Protein AF-0000000072526506 (afdb_homodimer)

Solvent-accessible surface area (backbone atoms only — not comparable to full-atom values): 9834 Å² total; per-residue (Å²): 126,82,71,43,24,66,45,57,99,43,77,48,48,70,27,79,91,74,70,31,46,68,39,69,70,57,82,52,65,72,61,28,51,53,48,35,56,53,39,30,75,57,32,77,94,53,76,78,58,96,80,36,26,40,41,47,82,22,38,57,78,84,34,46,42,71,40,75,53,52,78,39,76,42,92,80,52,64,64,76,52,129,128,82,68,44,22,65,44,57,97,44,75,48,47,67,27,80,92,73,70,33,47,68,38,70,68,58,82,52,65,70,62,27,50,53,48,33,56,52,40,29,76,57,31,77,95,52,76,79,58,97,81,37,26,41,39,47,82,21,38,58,77,85,33,45,43,71,40,75,55,47,76,40,77,42,93,81,52,65,63,75,52,128

InterPro domains:
  IPR006612 THAP-type zinc finger [PF05485] (5-82)
  IPR006612 THAP-type zinc finger [PS50950] (1-82)
  IPR006612 THAP-type zinc finger [SM00692] (22-82)
  IPR006612 THAP-type zinc finger [SM00980] (3-82)
  IPR026516 THAP domain-containing protein 1/10 [PTHR46600] (1-82)
  IPR038441 THAP-type zinc finger superfamily [G3DSA:6.20.210.20] (5-74)

pLDDT: mean 93.31, std 7.89, range [59.66, 98.38]

Structure (mmCIF, N/CA/C/O backbone):
data_AF-0000000072526506-model_v1
#
loop_
_entity.id
_entity.type
_entity.pdbx_description
1 polymer 'THAP-type domain-containing protein'
#
loop_
_atom_site.group_PDB
_atom_site.id
_atom_site.type_symbol
_atom_site.label_atom_id
_atom_site.label_alt_id
_atom_site.label_comp_id
_atom_site.label_asym_id
_atom_site.label_entity_id
_atom_site.label_seq_id
_atom_site.pdbx_PDB_ins_code
_atom_site.Cartn_x
_atom_site.Cartn_y
_atom_site.Cartn_z
_atom_site.occupancy
_atom_site.B_iso_or_equiv
_atom_site.auth_seq_id
_atom_site.auth_comp_id
_atom_site.auth_asym_id
_atom_site.auth_atom_id
_atom_site.pdbx_PDB_model_num
ATOM 1 N N . MET A 1 1 ? -2.121 11.539 24.188 1 59.97 1 MET A N 1
ATOM 2 C CA . MET A 1 1 ? -3.207 12.398 23.719 1 59.97 1 MET A CA 1
ATOM 3 C C . MET A 1 1 ? -3.447 12.203 22.219 1 59.97 1 MET A C 1
ATOM 5 O O . MET A 1 1 ? -2.498 12.047 21.453 1 59.97 1 MET A O 1
ATOM 9 N N . PRO A 1 2 ? -4.688 11.969 21.828 1 75.25 2 PRO A N 1
ATOM 10 C CA . PRO A 1 2 ? -4.871 11.75 20.391 1 75.25 2 PRO A CA 1
ATOM 11 C C . PRO A 1 2 ? -4.418 12.945 19.547 1 75.25 2 PRO A C 1
ATOM 13 O O . PRO A 1 2 ? -4.465 14.086 20.016 1 75.25 2 PRO A O 1
ATOM 16 N N . LYS A 1 3 ? -3.764 12.68 18.531 1 89.75 3 LYS A N 1
ATOM 17 C CA . LYS A 1 3 ? -3.379 13.727 17.578 1 89.75 3 LYS A CA 1
ATOM 18 C C . LYS A 1 3 ? -4.605 14.43 17.016 1 89.75 3 LYS A C 1
ATOM 20 O O . LYS A 1 3 ? -5.473 13.797 16.406 1 89.75 3 LYS A O 1
ATOM 25 N N . ARG A 1 4 ? -4.805 15.758 17.484 1 95.94 4 ARG A N 1
ATOM 26 C CA . ARG A 1 4 ? -5.953 16.547 17.031 1 95.94 4 ARG A CA 1
ATOM 27 C C . ARG A 1 4 ? -5.516 17.688 16.125 1 95.94 4 ARG A C 1
ATOM 29 O O . ARG A 1 4 ? -4.391 18.188 16.25 1 95.94 4 ARG A O 1
ATOM 36 N N . CYS A 1 5 ? -6.34 18.047 15.281 1 97.62 5 CYS A N 1
ATOM 37 C CA . CYS A 1 5 ? -6.098 19.156 14.359 1 97.62 5 CYS A CA 1
ATOM 38 C C . CYS A 1 5 ? -5.992 20.469 15.109 1 97.62 5 CYS A C 1
ATOM 40 O O . CYS A 1 5 ? -6.789 20.75 16.016 1 97.62 5 CYS A O 1
ATOM 42 N N . VAL A 1 6 ? -5.16 21.375 14.68 1 97.25 6 VAL A N 1
ATOM 43 C CA . VAL A 1 6 ? -4.895 22.625 15.398 1 97.25 6 VAL A CA 1
ATOM 44 C C . VAL A 1 6 ? -5.664 23.766 14.75 1 97.25 6 VAL A C 1
ATOM 46 O O . VAL A 1 6 ? -5.723 24.875 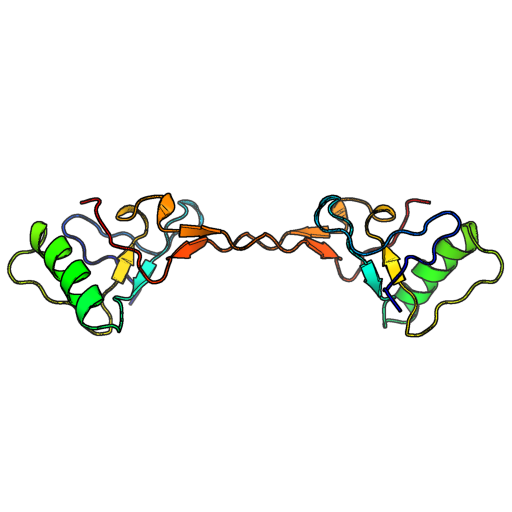15.305 1 97.25 6 VAL A O 1
ATOM 49 N N . VAL A 1 7 ? -6.223 23.562 13.664 1 97.5 7 VAL A N 1
ATOM 50 C CA . VAL A 1 7 ? -6.91 24.641 12.969 1 97.5 7 VAL A CA 1
ATOM 51 C C . VAL A 1 7 ? -8.086 25.125 13.812 1 97.5 7 VAL A C 1
ATOM 53 O O . VAL A 1 7 ? -8.805 24.328 14.406 1 97.5 7 VAL A O 1
ATOM 56 N N . GLY A 1 8 ? -8.227 26.438 13.836 1 96.06 8 GLY A N 1
ATOM 57 C CA . GLY A 1 8 ? -9.336 27 14.602 1 96.06 8 GLY A CA 1
ATOM 58 C C . GLY A 1 8 ? -10.68 26.438 14.188 1 96.06 8 GLY A C 1
ATOM 59 O O . GLY A 1 8 ? -10.992 26.391 12.992 1 96.06 8 GLY A O 1
ATOM 60 N N . GLY A 1 9 ? -11.516 26 15.172 1 95.25 9 GLY A N 1
ATOM 61 C CA . GLY A 1 9 ? -12.852 25.516 14.875 1 95.25 9 GLY A CA 1
ATOM 62 C C . GLY A 1 9 ? -12.875 24.062 14.43 1 95.25 9 GLY A C 1
ATOM 63 O O . GLY A 1 9 ? -13.945 23.516 14.133 1 95.25 9 GLY A O 1
ATOM 64 N N . CYS A 1 10 ? -11.648 23.516 14.25 1 96.44 10 CYS A N 1
ATOM 65 C CA . CYS A 1 10 ? -11.539 22.109 13.844 1 96.44 10 CYS A CA 1
ATOM 66 C C . CYS A 1 10 ? -11 21.25 14.977 1 96.44 10 CYS A C 1
ATOM 68 O O . CYS A 1 10 ? -10.094 21.672 15.703 1 96.44 10 CYS A O 1
ATOM 70 N N . SER A 1 11 ? -11.664 20.109 15.273 1 94.94 11 SER A N 1
ATOM 71 C CA . SER A 1 11 ? -11.203 19.203 16.328 1 94.94 11 SER A CA 1
ATOM 72 C C . SER A 1 11 ? -11.102 17.766 15.812 1 94.94 11 SER A C 1
ATOM 74 O O . SER A 1 11 ? -11.242 16.812 16.594 1 94.94 11 SER A O 1
ATOM 76 N N . ASN A 1 12 ? -10.789 17.719 14.547 1 95.94 12 ASN A N 1
ATOM 77 C CA . ASN A 1 12 ? -10.734 16.391 13.953 1 95.94 12 ASN A CA 1
ATOM 78 C C . AS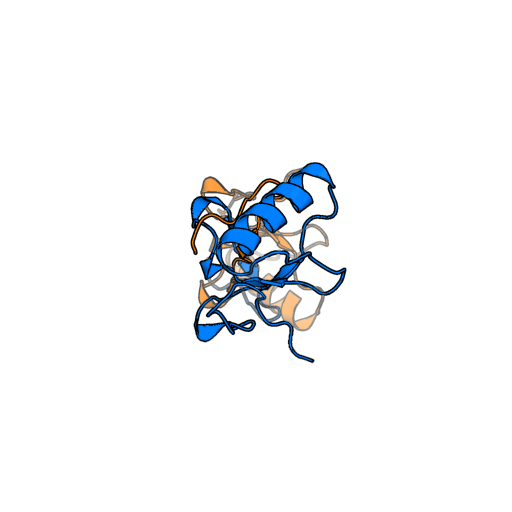N A 1 12 ? -9.57 15.578 14.508 1 95.94 12 ASN A C 1
ATOM 80 O O . ASN A 1 12 ? -8.508 16.141 14.812 1 95.94 12 ASN A O 1
ATOM 84 N N . GLU A 1 13 ? -9.852 14.344 14.672 1 96.12 13 GLU A N 1
ATOM 85 C CA . GLU A 1 13 ? -8.844 13.305 14.867 1 96.12 13 GLU A CA 1
ATOM 86 C C . GLU A 1 13 ? -8.852 12.297 13.727 1 96.12 13 GLU A C 1
ATOM 88 O O . GLU A 1 13 ? -9.75 12.328 12.875 1 96.12 13 GLU A O 1
ATOM 93 N N . LYS A 1 14 ? -7.773 11.453 13.734 1 93.56 14 LYS A N 1
ATOM 94 C CA . LYS A 1 14 ? -7.789 10.406 12.719 1 93.56 14 LYS A CA 1
ATOM 95 C C . LYS A 1 14 ? -9.086 9.609 12.781 1 93.56 14 LYS A C 1
ATOM 97 O O . LYS A 1 14 ? -9.547 9.234 13.859 1 93.56 14 LYS A O 1
ATOM 102 N N . ASP A 1 15 ? -9.633 9.602 11.633 1 93 15 ASP A N 1
ATOM 103 C CA . ASP A 1 15 ? -10.898 8.867 11.531 1 93 15 ASP A CA 1
ATOM 104 C C . ASP A 1 15 ? -10.961 8.062 10.234 1 93 15 ASP A C 1
ATOM 106 O O . ASP A 1 15 ? -11.133 8.641 9.156 1 93 15 ASP A O 1
ATOM 110 N N . GLU A 1 16 ? -10.891 6.77 10.312 1 87.5 16 GLU A N 1
ATOM 111 C CA . GLU A 1 16 ? -10.875 5.926 9.117 1 87.5 16 GLU A CA 1
ATOM 112 C C . GLU A 1 16 ? -12.25 5.887 8.453 1 87.5 16 GLU A C 1
ATOM 114 O O . GLU A 1 16 ? -12.352 5.836 7.227 1 87.5 16 GLU A O 1
ATOM 119 N N . ASP A 1 17 ? -13.242 5.918 9.219 1 89.31 17 ASP A N 1
ATOM 120 C CA . ASP A 1 17 ? -14.602 5.883 8.68 1 89.31 17 ASP A CA 1
ATOM 121 C C . ASP A 1 17 ? -14.906 7.148 7.883 1 89.31 17 ASP A C 1
ATOM 123 O O . ASP A 1 17 ? -15.586 7.09 6.859 1 89.31 17 ASP A O 1
ATOM 127 N N . LEU A 1 18 ? -14.367 8.219 8.32 1 90.12 18 LEU A N 1
ATOM 128 C CA . LEU A 1 18 ? -14.594 9.5 7.66 1 90.12 18 LEU A CA 1
ATOM 129 C C . LEU A 1 18 ? -13.445 9.828 6.715 1 90.12 18 LEU A C 1
ATOM 131 O O . LEU A 1 18 ? -13.422 10.914 6.121 1 90.12 18 LEU A O 1
ATOM 135 N N . ASN A 1 19 ? -12.562 8.984 6.574 1 89.38 19 ASN A N 1
ATOM 136 C CA . ASN A 1 19 ? -11.391 9.195 5.723 1 89.38 19 ASN A CA 1
ATOM 137 C C . ASN A 1 19 ? -10.648 10.469 6.094 1 89.38 19 ASN A C 1
ATOM 139 O O . ASN A 1 19 ? -10.281 11.258 5.219 1 89.38 19 ASN A O 1
ATOM 143 N N . ILE A 1 20 ? -10.531 10.633 7.469 1 94.62 20 ILE A N 1
ATOM 144 C CA . ILE A 1 20 ? -9.773 11.781 7.961 1 94.62 20 ILE A CA 1
ATOM 145 C C . ILE A 1 20 ? -8.406 11.32 8.461 1 94.62 20 ILE A C 1
ATOM 147 O O . ILE A 1 20 ? -8.312 10.469 9.344 1 94.62 20 ILE A O 1
ATOM 151 N N . SER A 1 21 ? -7.367 11.891 7.797 1 95 21 SER A N 1
ATOM 152 C CA . SER A 1 21 ? -6 11.656 8.25 1 95 21 SER A CA 1
ATOM 153 C C . SER A 1 21 ? -5.418 12.891 8.93 1 95 21 SER A C 1
ATOM 155 O O . SER A 1 21 ? -5.914 14 8.727 1 95 21 SER A O 1
ATOM 157 N N . ILE A 1 22 ? -4.477 12.68 9.797 1 96.81 22 ILE A N 1
ATOM 158 C CA . ILE A 1 22 ? -3.807 13.727 10.555 1 96.81 22 ILE A CA 1
ATOM 159 C C . ILE A 1 22 ? -2.344 13.82 10.125 1 96.81 22 ILE A C 1
ATOM 161 O O . ILE A 1 22 ? -1.662 12.805 9.992 1 96.81 22 I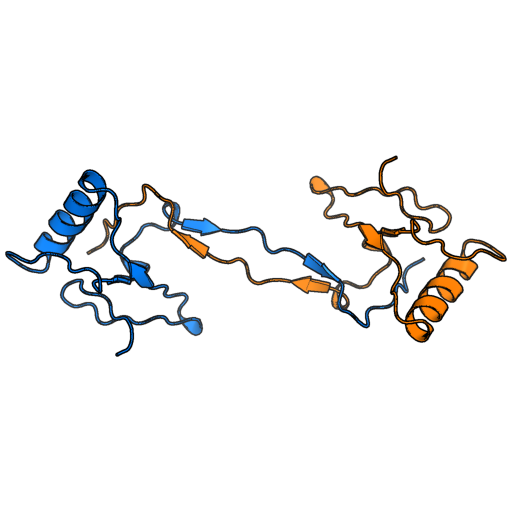LE A O 1
ATOM 165 N N . HIS A 1 23 ? -1.851 15.094 9.914 1 97 23 HIS A N 1
ATOM 166 C CA . HIS A 1 23 ? -0.529 15.297 9.328 1 97 23 HIS A CA 1
ATOM 167 C C . HIS A 1 23 ? 0.302 16.266 10.172 1 97 23 HIS A C 1
ATOM 169 O O . HIS A 1 23 ? -0.157 17.359 10.5 1 97 23 HIS A O 1
ATOM 175 N N . LEU A 1 24 ? 1.494 15.852 10.406 1 97.12 24 LEU A N 1
ATOM 176 C CA . LEU A 1 24 ? 2.451 16.719 11.086 1 97.12 24 LEU A CA 1
ATOM 177 C C . LEU A 1 24 ? 2.875 17.875 10.18 1 97.12 24 LEU A C 1
ATOM 179 O O . LEU A 1 24 ? 2.828 17.75 8.953 1 97.12 24 LEU A O 1
ATOM 183 N N . PHE A 1 25 ? 3.352 18.938 10.867 1 97.62 25 PHE A N 1
ATOM 184 C CA . PHE A 1 25 ? 3.898 20.062 10.109 1 97.62 25 PHE A CA 1
ATOM 185 C C . PHE A 1 25 ? 5.223 19.672 9.461 1 97.62 25 PHE A C 1
ATOM 187 O O . PHE A 1 25 ? 5.977 18.859 10 1 97.62 25 PHE A O 1
ATOM 194 N N . PRO A 1 26 ? 5.469 20.312 8.289 1 96.5 26 PRO A N 1
ATOM 195 C CA . PRO A 1 26 ? 6.711 20.031 7.574 1 96.5 26 PRO A CA 1
ATOM 196 C C . PRO A 1 26 ? 7.957 20.375 8.383 1 96.5 26 PRO A C 1
ATOM 198 O O . PRO A 1 26 ? 7.953 21.359 9.133 1 96.5 26 PRO A O 1
ATOM 201 N N . THR A 1 27 ? 8.945 19.656 8.109 1 95.56 27 THR A N 1
ATOM 202 C CA . THR A 1 27 ? 10.234 19.938 8.727 1 95.5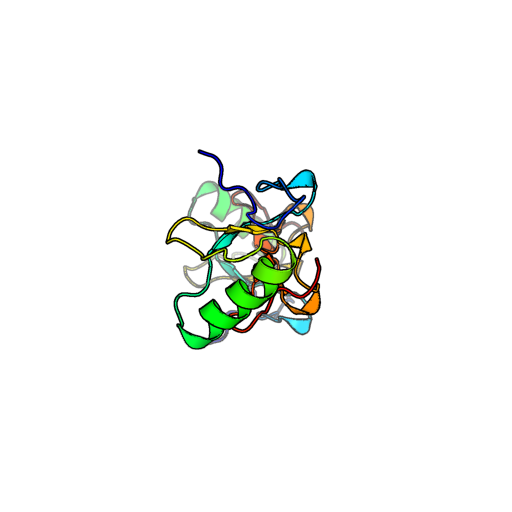6 27 THR A CA 1
ATOM 203 C C . THR A 1 27 ? 10.992 21.016 7.945 1 95.56 27 THR A C 1
ATOM 205 O O . THR A 1 27 ? 11.805 21.734 8.508 1 95.56 27 THR A O 1
ATOM 208 N N . GLU A 1 28 ? 10.695 21.062 6.715 1 96.38 28 GLU A N 1
ATOM 209 C CA . GLU A 1 28 ? 11.281 22.109 5.895 1 96.38 28 GLU A CA 1
ATOM 210 C C . GLU A 1 28 ? 10.789 23.5 6.324 1 96.38 28 GLU A C 1
ATOM 212 O O . GLU A 1 28 ? 9.586 23.781 6.254 1 96.38 28 GLU A O 1
ATOM 217 N N . PRO A 1 29 ? 11.742 24.375 6.66 1 96.5 29 PRO A N 1
ATOM 218 C CA . PRO A 1 29 ? 11.359 25.625 7.324 1 96.5 29 PRO A CA 1
ATOM 219 C C . PRO A 1 29 ? 10.469 26.5 6.461 1 96.5 29 PRO A C 1
ATOM 221 O O . PRO A 1 29 ? 9.516 27.109 6.965 1 96.5 29 PRO A O 1
ATOM 224 N N . LYS A 1 30 ? 10.812 26.578 5.234 1 97.44 30 LYS A N 1
ATOM 225 C CA . LYS A 1 30 ? 10.023 27.469 4.383 1 97.44 30 LYS A CA 1
ATOM 226 C C . LYS A 1 30 ? 8.586 26.969 4.27 1 97.44 30 LYS A C 1
ATOM 228 O O . LYS A 1 30 ? 7.637 27.75 4.387 1 97.44 30 LYS A O 1
ATOM 233 N N . LEU A 1 31 ? 8.43 25.703 4.047 1 98 31 LEU A N 1
ATOM 234 C CA . LEU A 1 31 ? 7.105 25.109 3.91 1 98 31 LEU A CA 1
ATOM 235 C C . LEU A 1 31 ? 6.34 25.172 5.227 1 98 31 LEU A C 1
ATOM 237 O O . LEU A 1 31 ? 5.141 25.453 5.242 1 98 31 LEU A O 1
ATOM 241 N N . ARG A 1 32 ? 7.051 24.938 6.273 1 97.81 32 ARG A N 1
ATOM 242 C CA . ARG A 1 32 ? 6.449 25.031 7.602 1 97.81 32 ARG A CA 1
ATOM 243 C C . ARG A 1 32 ? 5.867 26.406 7.848 1 97.81 32 ARG A C 1
ATOM 245 O O . ARG A 1 32 ? 4.754 26.547 8.367 1 97.81 32 ARG A O 1
ATOM 252 N N . ARG A 1 33 ? 6.566 27.391 7.496 1 97.69 33 ARG A N 1
ATOM 253 C CA . ARG A 1 33 ? 6.121 28.766 7.703 1 97.69 33 ARG A CA 1
ATOM 254 C C . ARG A 1 33 ? 4.859 29.062 6.898 1 97.69 33 ARG A C 1
ATOM 256 O O . ARG A 1 33 ? 3.957 29.75 7.375 1 97.69 33 ARG A O 1
ATOM 263 N N . ILE A 1 34 ? 4.797 28.469 5.746 1 98 34 ILE A N 1
ATOM 264 C CA . ILE A 1 34 ? 3.611 28.656 4.922 1 98 34 ILE A CA 1
ATOM 265 C C . ILE A 1 34 ? 2.398 28.031 5.609 1 98 34 ILE A C 1
ATOM 267 O O . ILE A 1 34 ? 1.334 28.656 5.688 1 98 34 ILE A O 1
ATOM 271 N N . TRP A 1 35 ? 2.547 26.812 6.094 1 98.38 35 TRP A N 1
ATOM 272 C CA . TRP A 1 35 ? 1.481 26.156 6.844 1 98.38 35 TRP A CA 1
ATOM 273 C C . TRP A 1 35 ? 1.032 27.016 8.016 1 98.38 35 TRP A C 1
ATOM 275 O O . TRP A 1 35 ? -0.167 27.219 8.227 1 98.38 35 TRP A O 1
ATOM 285 N N . GLU A 1 36 ? 1.958 27.547 8.773 1 97.81 36 GLU A N 1
ATOM 286 C CA . GLU A 1 36 ? 1.677 28.328 9.969 1 97.81 36 GLU A CA 1
ATOM 287 C C . GLU A 1 36 ? 0.916 29.609 9.625 1 97.81 36 GLU A C 1
ATOM 289 O O . GLU A 1 36 ? -0.046 29.969 10.305 1 97.81 36 GLU A O 1
ATOM 294 N N . LYS A 1 37 ? 1.401 30.219 8.641 1 97.5 37 LYS A N 1
ATOM 295 C CA . LYS A 1 37 ? 0.739 31.453 8.227 1 97.5 37 LYS A CA 1
ATOM 296 C C . LYS A 1 37 ? -0.727 31.203 7.883 1 97.5 37 LYS A C 1
ATOM 298 O O . LYS A 1 37 ? -1.597 32 8.227 1 97.5 37 LYS A O 1
ATOM 303 N N . ASN A 1 38 ? -0.999 30.125 7.285 1 97.69 38 ASN A N 1
ATOM 304 C CA . ASN A 1 38 ? -2.375 29.797 6.918 1 97.69 38 ASN A CA 1
ATOM 305 C C . ASN A 1 38 ? -3.221 29.484 8.148 1 97.69 38 ASN A C 1
ATOM 307 O O . ASN A 1 38 ? -4.391 29.859 8.227 1 97.69 38 ASN A O 1
ATOM 311 N N . VAL A 1 39 ? -2.658 28.781 9.07 1 97.44 39 VAL A N 1
ATOM 312 C CA . VAL A 1 39 ? -3.359 28.484 10.312 1 97.44 39 VAL A CA 1
ATOM 313 C C . VAL A 1 39 ? -3.629 29.781 11.078 1 97.44 39 VAL A C 1
ATOM 315 O O . VAL A 1 39 ? -4.672 29.922 11.719 1 97.44 39 VAL A O 1
ATOM 318 N N . GLN A 1 40 ? -2.732 30.734 10.953 1 97.31 40 GLN A N 1
ATOM 319 C CA . GLN A 1 40 ? -2.857 32 11.664 1 97.31 40 GLN A CA 1
ATOM 320 C C . GLN A 1 40 ? -4.086 32.781 11.195 1 97.31 40 GLN A C 1
ATOM 322 O O . GLN A 1 40 ? -4.613 33.625 11.93 1 97.31 40 GLN A O 1
ATOM 327 N N . ASN A 1 41 ? -4.531 32.375 10.039 1 95.94 41 ASN A N 1
ATOM 328 C CA . ASN A 1 41 ? -5.781 32.969 9.57 1 95.94 41 ASN A CA 1
ATOM 329 C C . ASN A 1 41 ? -6.957 32.562 10.453 1 95.94 41 ASN A C 1
ATOM 331 O O . ASN A 1 41 ? -8.008 33.219 10.438 1 95.94 41 ASN A O 1
ATOM 335 N N . THR A 1 42 ? -6.801 31.516 11.234 1 96.19 42 THR A N 1
ATOM 336 C CA . THR A 1 42 ? -7.859 31.016 12.109 1 96.19 42 THR A CA 1
ATOM 337 C C . THR A 1 42 ? -7.477 31.188 13.57 1 96.19 42 THR A C 1
ATOM 339 O O . THR A 1 42 ? -8.336 31.125 14.461 1 96.19 42 THR A O 1
ATOM 342 N N . ARG A 1 43 ? -6.246 31.281 13.82 1 94 43 ARG A N 1
ATOM 343 C CA . ARG A 1 43 ? -5.688 31.438 15.164 1 94 43 ARG A CA 1
ATOM 344 C C . ARG A 1 43 ? -4.633 32.531 15.188 1 94 43 ARG A C 1
ATOM 346 O O . ARG A 1 43 ? -3.471 32.281 14.844 1 94 43 ARG A O 1
ATOM 353 N N . VAL A 1 44 ? -5.008 33.594 15.727 1 92.69 44 VAL A N 1
ATOM 354 C CA . VAL A 1 44 ? -4.121 34.75 15.719 1 92.69 44 VAL A CA 1
ATOM 355 C C . VAL A 1 44 ? -2.855 34.438 16.516 1 92.69 44 VAL A C 1
ATOM 357 O O . VAL A 1 44 ? -2.924 33.844 17.594 1 92.69 44 VAL A O 1
ATOM 360 N N . ASP A 1 45 ? -1.618 34.875 15.992 1 93.56 45 ASP A N 1
ATOM 361 C CA . ASP A 1 45 ? -0.304 34.781 16.625 1 93.56 45 ASP A CA 1
ATOM 362 C C . ASP A 1 45 ? 0.008 33.375 17.062 1 93.56 45 ASP A C 1
ATOM 364 O O . ASP A 1 45 ? 0.627 33.156 18.094 1 93.56 45 ASP A O 1
ATOM 368 N N . TRP A 1 46 ? -0.455 32.406 16.359 1 96.56 46 TRP A N 1
ATOM 369 C CA . TRP A 1 46 ? -0.235 30.984 16.656 1 96.56 46 TRP A CA 1
ATOM 370 C C . TRP A 1 46 ? 1.014 30.469 15.961 1 96.56 46 TRP A C 1
ATOM 372 O O . TRP A 1 46 ? 1.344 30.906 14.859 1 96.56 46 TRP A O 1
ATOM 382 N N . SER A 1 47 ? 1.722 29.547 16.547 1 96.75 47 SER A N 1
ATOM 383 C CA . SER A 1 47 ? 2.857 28.875 15.938 1 96.75 47 SER A CA 1
ATOM 384 C C . SER A 1 47 ? 2.836 27.375 16.234 1 96.75 47 SER A C 1
ATOM 386 O O . SER A 1 47 ? 2.445 26.969 17.328 1 96.75 47 SER A O 1
ATOM 388 N N . ALA A 1 48 ? 3.412 26.641 15.25 1 96.56 48 ALA A N 1
ATOM 389 C CA . ALA A 1 48 ? 3.395 25.188 15.375 1 96.56 48 ALA A CA 1
ATOM 390 C C . ALA A 1 48 ? 4.504 24.703 16.297 1 96.56 48 ALA A C 1
ATOM 392 O O . ALA A 1 48 ? 5.566 25.312 16.391 1 96.56 48 ALA A O 1
ATOM 393 N N . THR A 1 49 ? 4.195 23.641 17.062 1 95.25 49 THR A N 1
ATOM 394 C CA . THR A 1 49 ? 5.207 22.875 17.797 1 95.25 49 THR A CA 1
ATOM 395 C C . THR A 1 49 ? 5.547 21.594 17.062 1 95.25 49 THR A C 1
ATOM 397 O O . THR A 1 49 ? 5.043 21.344 15.969 1 95.25 49 THR A O 1
ATOM 400 N N . LYS A 1 50 ? 6.375 20.797 17.688 1 93.5 50 LYS A N 1
ATOM 401 C CA . LYS A 1 50 ? 6.758 19.516 17.094 1 93.5 50 LYS A CA 1
ATOM 402 C C . LYS A 1 50 ? 5.586 18.547 17.094 1 93.5 50 LYS A C 1
ATOM 404 O O . LYS A 1 50 ? 5.582 17.562 16.328 1 93.5 50 LYS A O 1
ATOM 409 N N . TRP A 1 51 ? 4.574 18.875 17.875 1 94.75 51 TRP A N 1
ATOM 410 C CA . TRP A 1 51 ? 3.475 17.938 18.062 1 94.75 51 TRP A CA 1
ATOM 411 C C . TRP A 1 51 ? 2.213 18.438 17.359 1 94.75 51 TRP A C 1
ATOM 413 O O . TRP A 1 51 ? 1.151 17.812 17.469 1 94.75 51 TRP A O 1
ATOM 423 N N . SER A 1 52 ? 2.311 19.562 16.688 1 96.56 52 SER A N 1
ATOM 424 C CA . SER A 1 52 ? 1.143 20.156 16.031 1 96.56 52 SER A CA 1
ATOM 425 C C . SER A 1 52 ? 0.755 19.375 14.781 1 96.56 52 SER A C 1
ATOM 427 O O . SER A 1 52 ? 1.623 18.953 14.016 1 96.56 52 SER A O 1
ATOM 429 N N . ASN A 1 53 ? -0.635 19.172 14.602 1 97.38 53 ASN A N 1
ATOM 430 C CA . ASN A 1 53 ? -1.154 18.438 13.453 1 97.38 53 ASN A CA 1
ATOM 431 C C . ASN A 1 53 ? -2.273 19.203 12.758 1 97.38 53 ASN A C 1
ATOM 433 O O . ASN A 1 53 ? -2.945 20.031 13.375 1 97.38 53 ASN A O 1
ATOM 437 N N . ILE A 1 54 ? -2.385 18.859 11.43 1 97.88 54 ILE A N 1
ATOM 438 C CA . ILE A 1 54 ? -3.502 19.344 10.625 1 97.88 54 ILE A CA 1
ATOM 439 C C . ILE A 1 54 ? -4.211 18.156 9.969 1 97.88 54 ILE A C 1
ATOM 441 O O . ILE A 1 54 ? -3.564 17.219 9.516 1 97.88 54 ILE A O 1
ATOM 445 N N . CYS A 1 55 ? -5.496 18.25 10.023 1 97.81 55 CYS A N 1
ATOM 446 C CA . CYS A 1 55 ? -6.219 17.125 9.445 1 97.81 55 CYS A CA 1
ATOM 447 C C . CYS A 1 55 ? -6.391 17.297 7.938 1 97.81 55 CYS A C 1
ATOM 449 O O . CYS A 1 55 ? -6.172 18.391 7.406 1 97.81 55 CYS A O 1
ATOM 451 N N . SER A 1 56 ? -6.812 16.281 7.254 1 97.5 56 SER A N 1
ATOM 452 C CA . SER A 1 56 ? -6.844 16.188 5.797 1 97.5 56 SER A CA 1
ATOM 453 C C . SER A 1 56 ? -7.93 17.078 5.211 1 97.5 56 SER A C 1
ATOM 455 O O . SER A 1 56 ? -7.848 17.484 4.047 1 97.5 56 SER A O 1
ATOM 457 N N . VAL A 1 57 ? -8.891 17.469 5.992 1 97.44 57 VAL A N 1
ATOM 458 C CA . VAL A 1 57 ? -10.008 18.234 5.449 1 97.44 57 VAL A CA 1
ATOM 459 C C . VAL A 1 57 ? -9.531 19.609 5.027 1 97.44 57 VAL A C 1
ATOM 461 O O . VAL A 1 57 ? -10.219 20.312 4.27 1 97.44 57 VAL A O 1
ATOM 464 N N . HIS A 1 58 ? -8.391 20.031 5.398 1 98.25 58 HIS A N 1
ATOM 465 C CA . HIS A 1 58 ? -7.883 21.359 5.129 1 98.25 58 HIS A CA 1
ATOM 466 C C . HIS A 1 58 ? -7 21.391 3.887 1 98.25 58 HIS A C 1
ATOM 468 O O . HIS A 1 58 ? -6.402 22.406 3.561 1 98.25 58 HIS A O 1
ATOM 474 N N . PHE A 1 59 ? -6.918 20.219 3.252 1 98.19 59 PHE A N 1
ATOM 475 C CA . PHE A 1 59 ? -6.184 20.094 2 1 98.19 59 PHE A CA 1
ATOM 476 C C . PHE A 1 59 ? -7.129 19.781 0.847 1 98.19 59 PHE A C 1
ATOM 478 O O . PHE A 1 59 ? -8.156 19.125 1.037 1 98.19 59 PHE A O 1
ATOM 485 N N . ASN A 1 60 ? -6.719 20.25 -0.344 1 97.25 60 ASN A N 1
ATOM 486 C CA . ASN A 1 60 ? -7.391 19.781 -1.553 1 97.25 60 ASN A CA 1
ATOM 487 C C . ASN A 1 60 ? -7.066 18.312 -1.845 1 97.25 60 ASN A C 1
ATOM 489 O O . ASN A 1 60 ? -5.996 17.828 -1.477 1 97.25 60 ASN A O 1
ATOM 493 N N . GLU A 1 61 ? -8.031 17.734 -2.568 1 94.19 61 GLU A N 1
ATOM 494 C CA . GLU A 1 61 ? -7.852 16.312 -2.873 1 94.19 61 GLU A CA 1
ATOM 495 C C . GLU A 1 61 ? -6.582 16.078 -3.688 1 94.19 61 GLU A C 1
ATOM 497 O O . GLU A 1 61 ? -5.941 15.031 -3.562 1 94.19 61 GLU A O 1
ATOM 502 N N . ASP A 1 62 ? -6.117 17.141 -4.434 1 95 62 ASP A N 1
ATOM 503 C CA . ASP A 1 62 ? -4.953 16.984 -5.297 1 95 62 ASP A CA 1
ATOM 504 C C . ASP A 1 62 ? -3.658 17.031 -4.492 1 95 62 ASP A C 1
ATOM 506 O O . ASP A 1 62 ? -2.576 16.781 -5.027 1 95 62 ASP A O 1
ATOM 510 N N . CYS A 1 63 ? -3.812 17.266 -3.262 1 96.94 63 CYS A N 1
ATOM 511 C CA . CYS A 1 63 ? -2.637 17.297 -2.396 1 96.94 63 CYS A CA 1
ATOM 512 C C . CYS A 1 63 ? -2.262 15.891 -1.947 1 96.94 63 CYS A C 1
ATOM 514 O O . CYS A 1 63 ? -1.202 15.688 -1.353 1 96.94 63 CYS A O 1
ATOM 516 N N . PHE A 1 64 ? -3.105 14.969 -2.211 1 94.56 64 PHE A N 1
ATOM 517 C CA . PHE A 1 64 ? -2.873 13.609 -1.727 1 94.56 64 PHE A CA 1
ATOM 518 C C . PHE A 1 64 ? -2.492 12.688 -2.875 1 94.56 64 PHE A C 1
ATOM 520 O O . PHE A 1 64 ? -2.975 12.844 -3.996 1 94.56 64 PHE A O 1
ATOM 527 N N . ASP A 1 65 ? -1.539 11.797 -2.562 1 87.75 65 ASP A N 1
ATOM 528 C CA . ASP A 1 65 ? -1.202 10.688 -3.451 1 87.75 65 ASP A CA 1
ATOM 529 C C . ASP A 1 65 ? -1.813 9.383 -2.955 1 87.75 65 ASP A C 1
ATOM 531 O O . ASP A 1 65 ? -1.909 9.156 -1.747 1 87.75 65 ASP A O 1
ATOM 535 N N . SER A 1 66 ? -2.434 8.805 -3.863 1 79.38 66 SER A N 1
ATOM 536 C CA . SER A 1 66 ? -2.939 7.477 -3.52 1 79.38 66 SER A CA 1
ATOM 537 C C . SER A 1 66 ? -1.924 6.395 -3.859 1 79.38 66 SER A C 1
ATOM 539 O O . SER A 1 66 ? -1.303 6.43 -4.926 1 79.38 66 SER A O 1
ATOM 541 N N . ARG A 1 67 ? -1.479 5.727 -2.809 1 70.69 67 ARG A N 1
ATOM 542 C CA . ARG A 1 67 ? -0.629 4.578 -3.105 1 70.69 67 ARG A CA 1
ATOM 543 C C . ARG A 1 67 ? -1.454 3.408 -3.629 1 70.69 67 ARG A C 1
ATOM 545 O O . ARG A 1 67 ? -2.592 3.203 -3.203 1 70.69 67 ARG A O 1
ATOM 552 N N . PRO A 1 68 ? -0.937 3.004 -4.902 1 65.38 68 PRO A N 1
ATOM 553 C CA . PRO A 1 68 ? -1.69 1.919 -5.535 1 65.38 68 PRO A CA 1
ATOM 554 C C . PRO A 1 68 ? -1.968 0.76 -4.578 1 65.38 68 PRO A C 1
ATOM 556 O O . PRO A 1 68 ? -1.153 0.472 -3.699 1 65.38 68 PRO A O 1
ATOM 559 N N . MET A 1 69 ? -3.203 0.438 -4.457 1 67.06 69 MET A N 1
ATOM 560 C CA . MET A 1 69 ? -3.607 -0.804 -3.803 1 67.06 69 MET A CA 1
ATOM 561 C C . MET A 1 69 ? -2.834 -1.992 -4.367 1 67.06 69 MET A C 1
ATOM 563 O O . MET A 1 69 ? -2.693 -2.125 -5.582 1 67.06 69 MET A O 1
ATOM 567 N N . LYS A 1 70 ? -1.875 -2.484 -3.455 1 73.94 70 LYS A N 1
ATOM 568 C CA . LYS A 1 70 ? -1.208 -3.688 -3.947 1 73.94 70 LYS A CA 1
ATOM 569 C C . LYS A 1 70 ? -2.074 -4.926 -3.73 1 73.94 70 LYS A C 1
ATOM 571 O O . LYS A 1 70 ? -2.697 -5.074 -2.678 1 73.94 70 LYS A O 1
ATOM 576 N N . ARG A 1 71 ? -2.422 -5.551 -4.836 1 80.75 71 ARG A N 1
ATOM 577 C CA . ARG A 1 71 ? -3.117 -6.836 -4.816 1 80.75 71 ARG A CA 1
ATOM 578 C C . ARG A 1 71 ? -2.166 -7.969 -4.445 1 80.75 71 ARG A C 1
ATOM 580 O O . ARG A 1 71 ? -1.127 -8.148 -5.086 1 80.75 71 ARG A O 1
ATOM 587 N N . VAL A 1 72 ? -2.508 -8.555 -3.238 1 89.62 72 VAL A N 1
ATOM 588 C CA . VAL A 1 72 ? -1.639 -9.641 -2.793 1 89.62 72 VAL A CA 1
ATOM 589 C C . VAL A 1 72 ? -2.43 -10.945 -2.725 1 89.62 72 VAL A C 1
ATOM 591 O O . VAL A 1 72 ? -3.604 -10.945 -2.346 1 89.62 72 VAL A O 1
ATOM 594 N N . LEU A 1 73 ? -1.781 -12.047 -3.098 1 94.62 73 LEU A N 1
ATOM 595 C CA . LEU A 1 73 ? -2.375 -13.375 -3.016 1 94.62 73 LEU A CA 1
ATOM 596 C C . LEU A 1 73 ? -2.473 -13.836 -1.565 1 94.62 73 LEU A C 1
ATOM 598 O O . LEU A 1 73 ? -1.505 -13.734 -0.809 1 94.62 73 LEU A O 1
ATOM 602 N N . LYS A 1 74 ? -3.697 -14.32 -1.12 1 95.25 74 LYS A N 1
ATOM 603 C CA . LYS A 1 74 ? -3.873 -14.852 0.229 1 95.25 74 LYS A CA 1
ATOM 604 C C . LYS A 1 74 ? -2.982 -16.062 0.464 1 95.25 74 LYS A C 1
ATOM 606 O O . LYS A 1 74 ? -2.705 -16.828 -0.464 1 95.25 74 LYS A O 1
ATOM 611 N N . PRO A 1 75 ? -2.604 -16.266 1.656 1 94.25 75 PRO A N 1
ATOM 612 C CA . PRO A 1 75 ? -1.672 -17.359 1.968 1 94.25 75 PRO A CA 1
ATOM 613 C C . PRO A 1 75 ? -2.266 -18.734 1.699 1 94.25 75 PRO A C 1
ATOM 615 O O . PRO A 1 75 ? -1.528 -19.688 1.445 1 94.25 75 PRO A O 1
ATOM 618 N N . ASP A 1 76 ? -3.547 -18.844 1.739 1 96.38 76 ASP A N 1
ATOM 619 C CA . ASP A 1 76 ? -4.164 -20.141 1.564 1 96.38 76 ASP A CA 1
ATOM 620 C C . ASP A 1 76 ? -4.801 -20.281 0.181 1 96.38 76 ASP A C 1
ATOM 622 O O . ASP A 1 76 ? -5.57 -21.203 -0.071 1 96.38 76 ASP A O 1
ATOM 626 N N . ALA A 1 77 ? -4.527 -19.281 -0.577 1 98.19 77 ALA A N 1
ATOM 627 C CA . ALA A 1 77 ? -5.137 -19.281 -1.905 1 98.19 77 ALA A CA 1
ATOM 628 C C . ALA A 1 77 ? -4.703 -20.516 -2.699 1 98.19 77 ALA A C 1
ATOM 630 O O . ALA A 1 77 ? -3.574 -20.984 -2.555 1 98.19 77 ALA A O 1
ATOM 631 N N . VAL A 1 78 ? -5.633 -21.031 -3.59 1 98.31 78 VAL A N 1
ATOM 632 C CA . VAL A 1 78 ? -5.391 -22.156 -4.484 1 98.31 78 VAL A CA 1
ATOM 633 C C . VAL A 1 78 ? -5.844 -21.812 -5.898 1 98.31 78 VAL A C 1
ATOM 635 O O . VAL A 1 78 ? -6.973 -21.359 -6.098 1 98.31 78 VAL A O 1
ATOM 638 N N . PRO A 1 79 ? -4.871 -21.969 -6.879 1 98.12 79 PRO A N 1
ATOM 639 C CA . PRO A 1 79 ? -5.344 -21.734 -8.242 1 98.12 79 PRO A CA 1
ATOM 640 C C . PRO A 1 79 ? -6.367 -22.781 -8.695 1 98.12 79 PRO A C 1
ATOM 642 O O . PRO A 1 79 ? -6.16 -23.984 -8.492 1 98.12 79 PRO A O 1
ATOM 645 N N . THR A 1 80 ? -7.512 -22.328 -9.297 1 97.81 80 THR A N 1
ATOM 646 C CA . THR A 1 80 ? -8.555 -23.266 -9.688 1 97.81 80 THR A CA 1
ATOM 647 C C . THR A 1 80 ? -9.016 -23 -11.117 1 97.81 80 THR A C 1
ATOM 649 O O . THR A 1 80 ? -9.859 -23.719 -11.648 1 97.81 80 THR A O 1
ATOM 652 N N . ILE A 1 81 ? -8.461 -22.047 -11.758 1 97 81 ILE A N 1
ATOM 653 C CA . ILE A 1 81 ? -8.867 -21.688 -13.109 1 97 81 ILE A CA 1
ATOM 654 C C . ILE A 1 81 ? -7.805 -22.141 -14.109 1 97 81 ILE A C 1
ATOM 656 O O . ILE A 1 81 ? -6.676 -21.641 -14.078 1 97 81 ILE A O 1
ATOM 660 N N . PHE A 1 82 ? -8.273 -23.125 -15 1 94.38 82 PHE A N 1
ATOM 661 C CA . PHE A 1 82 ? -7.305 -23.641 -15.945 1 94.38 82 PHE A CA 1
ATOM 662 C C . PHE A 1 82 ? -7.934 -23.828 -17.328 1 94.38 82 PHE A C 1
ATOM 664 O O . PHE A 1 82 ? -9.141 -24.031 -17.438 1 94.38 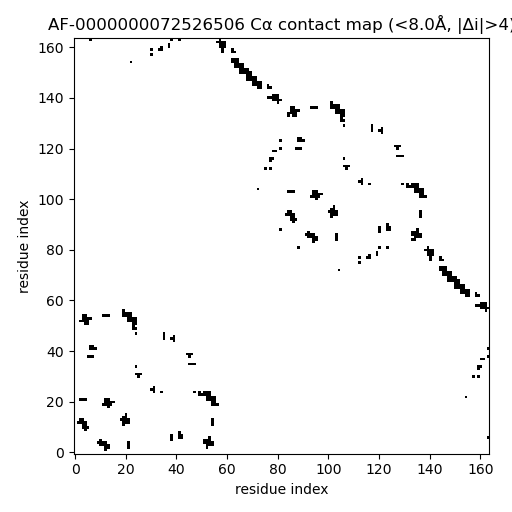82 PHE A O 1
ATOM 671 N N . MET B 1 1 ? 15.68 -14.297 -16.625 1 59.66 1 MET B N 1
ATOM 672 C CA . MET B 1 1 ? 14.516 -14.719 -17.406 1 59.66 1 MET B CA 1
ATOM 673 C C . MET B 1 1 ? 13.227 -14.219 -16.75 1 59.66 1 MET B C 1
ATOM 675 O O . MET B 1 1 ? 13.094 -14.219 -15.531 1 59.66 1 MET B O 1
ATOM 679 N N . PRO B 1 2 ? 12.383 -13.562 -17.516 1 74.38 2 PRO B N 1
ATOM 6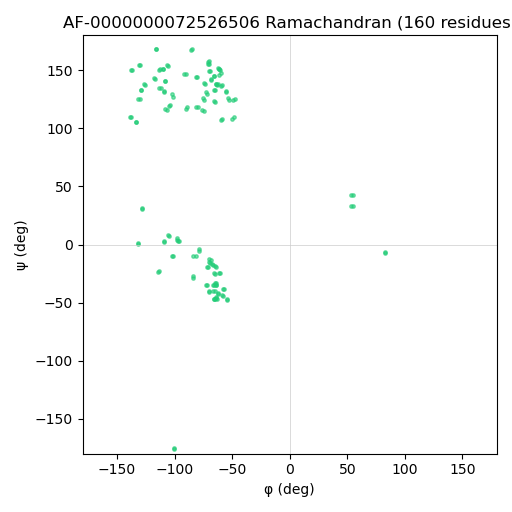80 C CA . PRO B 1 2 ? 11.18 -13.062 -16.844 1 74.38 2 PRO B CA 1
ATOM 681 C C . PRO B 1 2 ? 10.352 -14.172 -16.188 1 74.38 2 PRO B C 1
ATOM 683 O O . PRO B 1 2 ? 10.375 -15.312 -16.656 1 74.38 2 PRO B O 1
ATOM 686 N N . LYS B 1 3 ? 9.906 -13.93 -15.055 1 89.44 3 LYS B N 1
ATOM 687 C CA . LYS B 1 3 ? 9.016 -14.867 -14.383 1 89.44 3 LYS B CA 1
ATOM 688 C C . LYS B 1 3 ? 7.742 -15.102 -15.195 1 89.44 3 LYS B C 1
ATOM 690 O O . LYS B 1 3 ? 7.008 -14.148 -15.492 1 89.44 3 LYS B O 1
ATOM 695 N N . ARG B 1 4 ? 7.652 -16.375 -15.828 1 95.88 4 ARG B N 1
ATOM 696 C CA . ARG B 1 4 ? 6.496 -16.719 -16.656 1 95.88 4 ARG B CA 1
ATOM 697 C C . ARG B 1 4 ? 5.637 -17.781 -15.977 1 95.88 4 ARG B C 1
ATOM 699 O O . ARG B 1 4 ? 6.137 -18.578 -15.188 1 95.88 4 ARG B O 1
ATOM 706 N N . CYS B 1 5 ? 4.441 -17.734 -16.266 1 97.62 5 CYS B N 1
ATOM 707 C CA . CYS B 1 5 ? 3.48 -18.688 -15.734 1 97.62 5 CYS B CA 1
ATOM 708 C C . CYS B 1 5 ? 3.771 -20.094 -16.25 1 97.62 5 CYS B C 1
ATOM 710 O O . CYS B 1 5 ? 4.051 -20.281 -17.438 1 97.62 5 CYS B O 1
ATOM 712 N N . VAL B 1 6 ? 3.557 -21.125 -15.484 1 97.19 6 VAL B N 1
ATOM 713 C CA . VAL B 1 6 ? 3.926 -22.484 -15.852 1 97.19 6 VAL B CA 1
ATOM 714 C C . VAL B 1 6 ? 2.689 -23.25 -16.312 1 97.19 6 VAL B C 1
ATOM 716 O O . VAL B 1 6 ? 2.797 -24.359 -16.828 1 97.19 6 VAL B O 1
ATOM 719 N N . VAL B 1 7 ? 1.581 -22.734 -16.141 1 97.56 7 VAL B N 1
ATOM 720 C CA . VAL B 1 7 ? 0.366 -23.453 -16.5 1 97.56 7 VAL B CA 1
ATOM 721 C C . VAL B 1 7 ? 0.349 -23.719 -18 1 97.56 7 VAL B C 1
ATOM 723 O O . VAL B 1 7 ? 0.716 -22.844 -18.797 1 97.56 7 VAL B O 1
ATOM 726 N N . GLY B 1 8 ? -0.071 -24.922 -18.344 1 96.06 8 GLY B N 1
ATOM 727 C CA . GLY B 1 8 ? -0.141 -25.25 -19.75 1 96.06 8 GLY B CA 1
ATOM 728 C C . GLY B 1 8 ? -0.989 -24.281 -20.562 1 96.06 8 GLY B C 1
ATOM 729 O O . GLY B 1 8 ? -2.107 -23.953 -20.156 1 96.06 8 GLY B O 1
ATOM 730 N N . GLY B 1 9 ? -0.466 -23.797 -21.719 1 95.25 9 GLY B N 1
ATOM 731 C CA . GLY B 1 9 ? -1.227 -22.906 -22.578 1 95.25 9 GLY B CA 1
ATOM 732 C C . GLY B 1 9 ? -1.187 -21.453 -22.141 1 95.25 9 GLY B C 1
ATOM 733 O O . GLY B 1 9 ? -1.786 -20.594 -22.781 1 95.25 9 GLY B O 1
ATOM 734 N N . CYS B 1 10 ? -0.589 -21.25 -20.938 1 96.44 10 CYS B N 1
ATOM 735 C CA . CYS B 1 10 ? -0.469 -19.891 -20.422 1 96.44 10 CYS B CA 1
ATOM 736 C C . CYS B 1 10 ? 0.979 -19.422 -20.469 1 96.44 10 CYS B C 1
ATOM 738 O O . CYS B 1 10 ? 1.896 -20.188 -20.156 1 96.44 10 CYS B O 1
ATOM 740 N N . SER B 1 11 ? 1.217 -18.203 -21 1 95 11 SER B N 1
ATOM 741 C CA . SER B 1 11 ? 2.566 -17.641 -21.062 1 95 11 SER B CA 1
ATOM 742 C C . SER B 1 11 ? 2.615 -16.234 -20.469 1 95 11 SER B C 1
ATOM 744 O O . SER B 1 11 ? 3.461 -15.43 -20.859 1 95 11 SER B O 1
ATOM 746 N N . ASN B 1 12 ? 1.73 -16.062 -19.516 1 95.88 12 ASN B N 1
ATOM 747 C CA . ASN B 1 12 ? 1.661 -14.734 -18.938 1 95.88 12 ASN B CA 1
ATOM 748 C C . ASN B 1 12 ? 2.92 -14.398 -18.141 1 95.88 12 ASN B C 1
ATOM 750 O O . ASN B 1 12 ? 3.516 -15.273 -17.516 1 95.88 12 ASN B O 1
ATOM 754 N N . GLU B 1 13 ? 3.287 -13.164 -18.281 1 96.06 13 GLU B N 1
ATOM 755 C CA . GLU B 1 13 ? 4.242 -12.508 -17.391 1 96.06 13 GLU B CA 1
ATOM 756 C C . GLU B 1 13 ? 3.584 -11.367 -16.625 1 96.06 13 GLU B C 1
ATOM 758 O O . GLU B 1 13 ? 2.439 -11 -16.906 1 96.06 13 GLU B O 1
ATOM 763 N N . LYS B 1 14 ? 4.379 -10.883 -15.586 1 93.62 14 LYS B N 1
ATOM 764 C CA . LYS B 1 14 ? 3.838 -9.719 -14.891 1 93.62 14 LYS B CA 1
ATOM 765 C C . LYS B 1 14 ? 3.482 -8.602 -15.875 1 93.62 14 LYS B C 1
ATOM 767 O O . LYS B 1 14 ? 4.262 -8.289 -16.781 1 93.62 14 LYS B O 1
ATOM 772 N N . ASP B 1 15 ? 2.283 -8.266 -15.734 1 92.94 15 ASP B N 1
ATOM 773 C CA . ASP B 1 15 ? 1.795 -7.195 -16.609 1 92.94 15 ASP B CA 1
ATOM 774 C C . ASP B 1 15 ? 0.916 -6.215 -15.828 1 92.94 15 ASP B C 1
ATOM 776 O O . ASP B 1 15 ? -0.224 -6.535 -15.484 1 92.94 15 ASP B O 1
ATOM 780 N N . GLU B 1 16 ? 1.391 -5.02 -15.594 1 87.44 16 GLU B N 1
ATOM 781 C CA . GLU B 1 16 ? 0.652 -4.035 -14.805 1 87.44 16 GLU B CA 1
ATOM 782 C C . GLU B 1 16 ? -0.554 -3.508 -15.578 1 87.44 16 GLU B C 1
ATOM 784 O O . GLU B 1 16 ? -1.602 -3.234 -14.992 1 87.44 16 GLU B O 1
ATOM 789 N N . ASP B 1 17 ? -0.422 -3.381 -16.812 1 89.56 17 ASP B N 1
ATOM 790 C CA . ASP B 1 17 ? -1.512 -2.877 -17.641 1 89.56 17 ASP B CA 1
ATOM 791 C C . ASP B 1 17 ? -2.688 -3.852 -17.656 1 89.56 17 ASP B C 1
ATOM 793 O O . ASP B 1 17 ? -3.846 -3.436 -17.656 1 89.56 17 ASP B O 1
ATOM 797 N N . LEU B 1 18 ? -2.328 -5.074 -17.609 1 90.38 18 LEU B N 1
ATOM 798 C CA . LEU B 1 18 ? -3.355 -6.109 -17.641 1 90.38 18 LEU B CA 1
ATOM 799 C C . LEU B 1 18 ? -3.68 -6.602 -16.234 1 90.38 18 LEU B C 1
ATOM 801 O O . LEU B 1 18 ? -4.465 -7.535 -16.062 1 90.38 18 LEU B O 1
ATOM 805 N N . ASN B 1 19 ? -3.156 -6.023 -15.297 1 89.5 19 ASN B N 1
ATOM 806 C CA . ASN B 1 19 ? -3.355 -6.406 -13.906 1 89.5 19 ASN B CA 1
ATOM 807 C C . ASN B 1 19 ? -3.059 -7.887 -13.68 1 89.5 19 ASN B C 1
ATOM 809 O O . ASN B 1 19 ? -3.832 -8.586 -13.023 1 89.5 19 ASN B O 1
ATOM 813 N N . ILE B 1 20 ? -1.881 -8.305 -14.367 1 94.5 20 ILE B N 1
ATOM 814 C CA . ILE B 1 20 ? -1.436 -9.688 -14.18 1 94.5 20 ILE B CA 1
ATOM 815 C C . ILE B 1 20 ? -0.225 -9.719 -13.25 1 94.5 20 ILE B C 1
ATOM 817 O O . ILE B 1 20 ? 0.795 -9.078 -13.531 1 94.5 20 ILE B O 1
ATOM 821 N N . SER B 1 21 ? -0.441 -10.438 -12.117 1 95 21 SER B N 1
ATOM 822 C CA . SER B 1 21 ? 0.666 -10.68 -11.195 1 95 21 SER B CA 1
ATOM 823 C C . SER B 1 21 ? 1.155 -12.117 -11.273 1 95 21 SER B C 1
ATOM 825 O O . SER B 1 21 ? 0.432 -13 -11.742 1 95 21 SER B O 1
ATOM 827 N N . ILE B 1 22 ? 2.398 -12.32 -10.945 1 96.75 22 ILE B N 1
ATOM 828 C CA . ILE B 1 22 ? 3.051 -13.625 -10.961 1 96.75 22 ILE B CA 1
ATOM 829 C C . ILE B 1 22 ? 3.373 -14.055 -9.531 1 96.75 22 ILE B C 1
ATOM 831 O O . ILE B 1 22 ? 3.883 -13.258 -8.734 1 96.75 22 ILE B O 1
ATOM 835 N N . HIS B 1 23 ? 3.072 -15.359 -9.203 1 96.94 23 HIS B N 1
ATOM 836 C CA . HIS B 1 23 ? 3.178 -15.828 -7.824 1 96.94 23 HIS B CA 1
ATOM 837 C C . HIS B 1 23 ? 3.998 -17.109 -7.742 1 96.94 23 HIS B C 1
ATOM 839 O O . HIS B 1 23 ? 3.732 -18.078 -8.477 1 96.94 23 HIS B O 1
ATOM 845 N N . LEU B 1 24 ? 4.895 -17.094 -6.809 1 97.12 24 LEU B N 1
ATOM 846 C CA . LEU B 1 24 ? 5.672 -18.297 -6.523 1 97.12 24 LEU B CA 1
ATOM 847 C C . LEU B 1 24 ? 4.805 -19.359 -5.863 1 97.12 24 LEU B C 1
ATOM 849 O O . LEU B 1 24 ? 3.805 -19.031 -5.215 1 97.12 24 LEU B O 1
ATOM 853 N N . PHE B 1 25 ? 5.289 -20.594 -6.023 1 97.62 25 PHE B N 1
ATOM 854 C CA . PHE B 1 25 ? 4.609 -21.688 -5.332 1 97.62 25 PHE B CA 1
ATOM 855 C C . PHE B 1 25 ? 4.828 -21.594 -3.826 1 97.62 25 PHE B C 1
ATOM 857 O O . PHE B 1 25 ? 5.879 -21.125 -3.375 1 97.62 25 PHE B O 1
ATOM 864 N N . PRO B 1 26 ? 3.816 -22.078 -3.098 1 96.5 26 PRO B N 1
ATOM 865 C CA . PRO B 1 26 ? 3.918 -22.031 -1.637 1 96.5 26 PRO B CA 1
ATOM 866 C C . PRO B 1 26 ? 5.094 -22.844 -1.102 1 96.5 26 PRO B C 1
ATOM 868 O O . PRO B 1 26 ? 5.426 -23.906 -1.657 1 96.5 26 PRO B O 1
ATOM 871 N N . THR B 1 27 ? 5.562 -22.391 -0.017 1 95.56 27 THR B N 1
ATOM 872 C CA . THR B 1 27 ? 6.625 -23.125 0.666 1 95.56 27 THR B CA 1
ATOM 873 C C . THR B 1 27 ? 6.043 -24.234 1.546 1 95.56 27 THR B C 1
ATOM 875 O O . THR B 1 27 ? 6.703 -25.234 1.8 1 95.56 27 THR B O 1
ATOM 878 N N . GLU B 1 28 ? 4.871 -24 1.994 1 96.31 28 GLU B N 1
ATOM 879 C CA . GLU B 1 28 ? 4.184 -25.031 2.768 1 96.31 28 GLU B CA 1
ATOM 880 C C . GLU B 1 28 ? 3.898 -26.266 1.916 1 96.31 28 GLU B C 1
ATOM 882 O O . GLU B 1 28 ? 3.164 -26.188 0.928 1 96.31 28 GLU B O 1
ATOM 887 N N . PRO B 1 29 ? 4.398 -27.422 2.365 1 96.5 29 PRO B N 1
ATOM 888 C CA . PRO B 1 29 ? 4.398 -28.594 1.499 1 96.5 29 PRO B CA 1
ATOM 889 C C . PRO B 1 29 ? 2.994 -29.031 1.101 1 96.5 29 PRO B C 1
ATOM 891 O O . PRO B 1 29 ? 2.768 -29.438 -0.047 1 96.5 29 PRO B O 1
ATOM 894 N N . LYS B 1 30 ? 2.127 -29 2.033 1 97.5 30 LYS B N 1
ATOM 895 C CA . LYS B 1 30 ? 0.782 -29.469 1.707 1 97.5 30 LYS B CA 1
ATOM 896 C C . LYS B 1 30 ? 0.13 -28.562 0.66 1 97.5 30 LYS B C 1
ATOM 898 O O . LYS B 1 30 ? -0.465 -29.062 -0.302 1 97.5 30 LYS B O 1
ATOM 903 N N . LEU B 1 31 ? 0.211 -27.312 0.858 1 98 31 LEU B N 1
ATOM 904 C CA . LEU B 1 31 ? -0.374 -26.344 -0.067 1 98 31 LEU B CA 1
ATOM 905 C C . LEU B 1 31 ? 0.318 -26.406 -1.425 1 98 31 LEU B C 1
ATOM 907 O O . LEU B 1 31 ? -0.34 -26.328 -2.465 1 98 31 LEU B O 1
ATOM 911 N N . ARG B 1 32 ? 1.599 -26.562 -1.371 1 9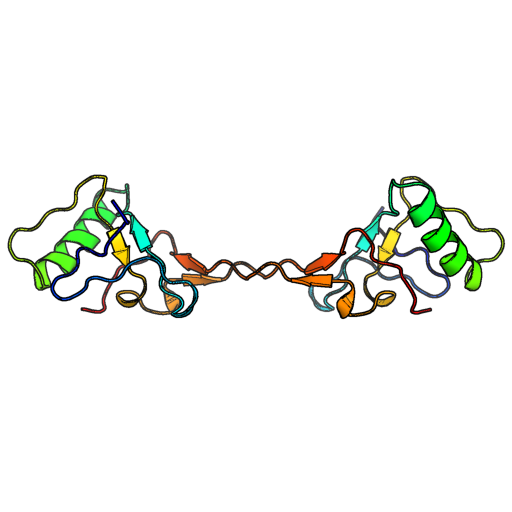7.88 32 ARG B N 1
ATOM 912 C CA . ARG B 1 32 ? 2.373 -26.688 -2.602 1 97.88 32 ARG B CA 1
ATOM 913 C C . ARG B 1 32 ? 1.896 -27.875 -3.432 1 97.88 32 ARG B C 1
ATOM 915 O O . ARG B 1 32 ? 1.743 -27.766 -4.648 1 97.88 32 ARG B O 1
ATOM 922 N N . ARG B 1 33 ? 1.66 -28.938 -2.826 1 97.69 33 ARG B N 1
ATOM 923 C CA . ARG B 1 33 ? 1.221 -30.141 -3.518 1 97.69 33 ARG B CA 1
ATOM 924 C C . ARG B 1 33 ? -0.142 -29.938 -4.172 1 97.69 33 ARG B C 1
ATOM 926 O O . ARG B 1 33 ? -0.385 -30.422 -5.277 1 97.69 33 ARG B O 1
ATOM 933 N N . ILE B 1 34 ? -0.951 -29.172 -3.516 1 98 34 ILE B N 1
ATOM 934 C CA . ILE B 1 34 ? -2.266 -28.891 -4.082 1 98 34 ILE B CA 1
ATOM 935 C C . ILE B 1 34 ? -2.113 -28.078 -5.359 1 98 34 ILE B C 1
ATOM 937 O O . ILE B 1 34 ? -2.744 -28.375 -6.375 1 98 34 ILE B O 1
ATOM 941 N N . TRP B 1 35 ? -1.294 -27.031 -5.305 1 98.31 35 TRP B N 1
ATOM 942 C CA . TRP B 1 35 ? -1.009 -26.234 -6.492 1 98.31 35 TRP B CA 1
ATOM 943 C C . TRP B 1 35 ? -0.507 -27.125 -7.633 1 98.31 35 TRP B C 1
ATOM 945 O O . TRP B 1 35 ? -0.981 -27.016 -8.766 1 98.31 35 TRP B O 1
ATOM 955 N N . GLU B 1 36 ? 0.412 -27.984 -7.359 1 97.88 36 GLU B N 1
ATOM 956 C CA . GLU B 1 36 ? 1.037 -28.844 -8.359 1 97.88 36 GLU B CA 1
ATOM 957 C C . GLU B 1 36 ? 0.017 -29.781 -8.992 1 97.88 36 GLU B C 1
ATOM 959 O O . GLU B 1 36 ? 0.009 -29.969 -10.219 1 97.88 36 GLU B O 1
ATOM 964 N N . LYS B 1 37 ? -0.732 -30.359 -8.156 1 97.5 37 LYS B N 1
ATOM 965 C CA . LYS B 1 37 ? -1.753 -31.266 -8.664 1 97.5 37 LYS B CA 1
ATOM 966 C C . LYS B 1 37 ? -2.68 -30.562 -9.648 1 97.5 37 LYS B C 1
ATOM 968 O O . LYS B 1 37 ? -3.051 -31.125 -10.68 1 97.5 37 LYS B O 1
ATOM 973 N N . ASN B 1 38 ? -3.012 -29.359 -9.398 1 97.69 38 ASN B N 1
ATOM 974 C CA . ASN B 1 38 ? -3.891 -28.609 -10.289 1 97.69 38 ASN B CA 1
ATOM 975 C C . ASN B 1 38 ? -3.195 -28.266 -11.609 1 97.69 38 ASN B C 1
ATOM 977 O O . ASN B 1 38 ? -3.812 -28.312 -12.672 1 97.69 38 ASN B O 1
ATOM 981 N N . VAL B 1 39 ? -1.955 -27.922 -11.516 1 97.44 39 VAL B N 1
ATOM 982 C CA . VAL B 1 39 ? -1.183 -27.641 -12.727 1 97.44 39 VAL B CA 1
ATOM 983 C C . VAL B 1 39 ? -1.054 -28.906 -13.562 1 97.44 39 VAL B C 1
ATOM 985 O O . VAL B 1 39 ? -1.077 -28.859 -14.789 1 97.44 39 VAL B O 1
ATOM 988 N N . GLN B 1 40 ? -0.987 -30.062 -12.914 1 97.31 40 GLN B N 1
ATOM 989 C CA . GLN B 1 40 ? -0.831 -31.344 -13.594 1 97.31 40 GLN B CA 1
ATOM 990 C C . GLN B 1 40 ? -2.039 -31.641 -14.477 1 97.31 40 GLN B C 1
ATOM 992 O O . GLN B 1 40 ? -1.937 -32.406 -15.438 1 97.31 40 GLN B O 1
ATOM 997 N N . ASN B 1 41 ? -3.1 -30.938 -14.156 1 95.94 41 ASN B N 1
ATOM 998 C CA . ASN B 1 41 ? -4.262 -31.078 -15.023 1 95.94 41 ASN B CA 1
ATOM 999 C C . ASN B 1 41 ? -3.998 -30.5 -16.406 1 95.94 41 ASN B C 1
ATOM 1001 O O . ASN B 1 41 ? -4.711 -30.812 -17.359 1 95.94 41 ASN B O 1
ATOM 1005 N N . THR B 1 42 ? -2.98 -29.688 -16.547 1 96.25 42 THR B N 1
ATOM 1006 C CA . THR B 1 42 ? -2.633 -29.062 -17.812 1 96.25 42 THR B CA 1
ATOM 1007 C C . THR B 1 42 ? -1.28 -29.578 -18.312 1 96.25 42 THR B C 1
ATOM 1009 O O . THR B 1 42 ? -0.948 -29.406 -19.484 1 96.25 42 THR B O 1
ATOM 1012 N N . ARG B 1 43 ? -0.503 -30.047 -17.422 1 93.94 43 ARG B N 1
ATOM 1013 C CA . ARG B 1 43 ? 0.83 -30.562 -17.719 1 93.94 43 ARG B CA 1
ATOM 1014 C C . ARG B 1 43 ? 1.049 -31.906 -17.031 1 93.94 43 ARG B C 1
ATOM 1016 O O . ARG B 1 43 ? 1.392 -31.953 -15.844 1 93.94 43 ARG B O 1
ATOM 1023 N N . VAL B 1 44 ? 0.995 -32.875 -17.812 1 92.69 44 VAL B N 1
ATOM 1024 C CA . VAL B 1 44 ? 1.089 -34.219 -17.25 1 92.69 44 VAL B CA 1
ATOM 1025 C C . VAL B 1 44 ? 2.451 -34.406 -16.594 1 92.69 44 VAL B C 1
ATOM 1027 O O . VAL B 1 44 ? 3.477 -34 -17.141 1 92.69 44 VAL B O 1
ATOM 1030 N N . ASP B 1 45 ? 2.484 -35.062 -15.352 1 93.56 45 ASP B N 1
ATOM 1031 C CA . ASP B 1 45 ? 3.668 -35.469 -14.586 1 93.56 45 ASP B CA 1
ATOM 1032 C C . ASP B 1 45 ? 4.59 -34.281 -14.344 1 93.56 45 ASP B C 1
ATOM 1034 O O . ASP B 1 45 ? 5.812 -34.406 -14.359 1 93.56 45 ASP B O 1
ATOM 1038 N N . TRP B 1 46 ? 4.082 -33.125 -14.188 1 96.5 46 TRP B N 1
ATOM 1039 C CA . TRP B 1 46 ? 4.844 -31.906 -13.961 1 96.5 46 TRP B CA 1
ATOM 1040 C C . TRP B 1 46 ? 5.027 -31.641 -12.469 1 96.5 46 TRP B C 1
ATOM 1042 O O . TRP B 1 46 ? 4.156 -31.984 -11.664 1 96.5 46 TRP B O 1
ATOM 1052 N N . SER B 1 47 ? 6.129 -31.078 -12.07 1 96.75 47 SER B N 1
ATOM 1053 C CA . SER B 1 47 ? 6.375 -30.656 -10.695 1 96.75 47 SER B CA 1
ATOM 1054 C C . SER B 1 47 ? 7.043 -29.297 -10.648 1 96.75 47 SER B C 1
ATOM 1056 O O . SER B 1 47 ? 7.871 -28.969 -11.5 1 96.75 47 SER B O 1
ATOM 1058 N N . ALA B 1 48 ? 6.723 -28.594 -9.531 1 96.5 48 ALA B N 1
ATOM 1059 C CA . ALA B 1 48 ? 7.242 -27.234 -9.398 1 96.5 48 ALA B CA 1
ATOM 1060 C C . ALA B 1 48 ? 8.688 -27.234 -8.906 1 96.5 48 ALA B C 1
ATOM 1062 O O . ALA B 1 48 ? 9.086 -28.141 -8.156 1 96.5 48 ALA B O 1
ATOM 1063 N N . THR B 1 49 ? 9.477 -26.281 -9.422 1 95.38 49 THR B N 1
ATOM 1064 C CA . THR B 1 49 ? 10.789 -25.969 -8.867 1 95.38 49 THR B CA 1
ATOM 1065 C C . THR B 1 49 ? 10.719 -24.734 -7.992 1 95.38 49 THR B C 1
ATOM 1067 O O . THR B 1 49 ? 9.641 -24.172 -7.777 1 95.38 49 THR B O 1
ATOM 1070 N N . LYS B 1 50 ? 11.867 -24.328 -7.52 1 93.44 50 LYS B N 1
ATOM 1071 C CA . LYS B 1 50 ? 11.938 -23.125 -6.684 1 93.44 50 LYS B CA 1
ATOM 1072 C C . LYS B 1 50 ? 11.641 -21.875 -7.496 1 93.44 50 LYS B C 1
ATOM 1074 O O . LYS B 1 50 ? 11.297 -20.828 -6.934 1 93.44 50 LYS B O 1
ATOM 1079 N N . TRP B 1 51 ? 11.695 -22.031 -8.797 1 94.69 51 TRP B N 1
ATOM 1080 C CA . TRP B 1 51 ? 11.578 -20.859 -9.648 1 94.69 51 TRP B CA 1
ATOM 1081 C C . TRP B 1 51 ? 10.242 -20.859 -10.391 1 94.69 51 TRP B C 1
ATOM 1083 O O . TRP B 1 51 ? 9.984 -19.984 -11.227 1 94.69 51 TRP B O 1
ATOM 1093 N N . SER B 1 52 ? 9.391 -21.844 -10.109 1 96.62 52 SER B N 1
ATOM 1094 C CA . SER B 1 52 ? 8.117 -21.969 -10.812 1 96.62 52 SER B CA 1
ATOM 1095 C C . SER B 1 52 ? 7.121 -20.922 -10.328 1 96.62 52 SER B C 1
ATOM 1097 O O . SER B 1 52 ? 7.035 -20.641 -9.133 1 96.62 52 SER B O 1
ATOM 1099 N N . ASN B 1 53 ? 6.352 -20.328 -11.352 1 97.38 53 ASN B N 1
ATOM 1100 C CA . ASN B 1 53 ? 5.367 -19.297 -11.047 1 97.38 53 ASN B CA 1
ATOM 1101 C C . ASN B 1 53 ? 4.023 -19.594 -11.711 1 97.38 53 ASN B C 1
ATOM 1103 O O . ASN B 1 53 ? 3.967 -20.281 -12.727 1 97.38 53 ASN B O 1
ATOM 1107 N N . ILE B 1 54 ? 2.988 -19.016 -11.047 1 97.88 54 ILE B N 1
ATOM 1108 C CA . ILE B 1 54 ? 1.643 -19.031 -11.609 1 97.88 54 ILE B CA 1
ATOM 1109 C C . ILE B 1 54 ? 1.094 -17.594 -11.656 1 97.88 54 ILE B C 1
ATOM 1111 O O . ILE B 1 54 ? 1.31 -16.812 -10.734 1 97.88 54 ILE B O 1
ATOM 1115 N N . CYS B 1 55 ? 0.472 -17.328 -12.75 1 97.81 55 CYS B N 1
ATOM 1116 C CA . CYS B 1 55 ? -0.032 -15.961 -12.859 1 97.81 55 CYS B CA 1
ATOM 1117 C C . CYS B 1 55 ? -1.407 -15.828 -12.219 1 97.81 55 CYS B C 1
ATOM 1119 O O . CYS B 1 55 ? -2.053 -16.844 -11.914 1 97.81 55 CYS B O 1
ATOM 1121 N N . SER B 1 56 ? -1.87 -14.648 -12.023 1 97.5 56 SER B N 1
ATOM 1122 C CA . SER B 1 56 ? -3.059 -14.32 -11.242 1 97.5 56 SER B CA 1
ATOM 1123 C C . SER B 1 56 ? -4.328 -14.766 -11.961 1 97.5 56 SER B C 1
ATOM 1125 O O . SER B 1 56 ? -5.363 -14.977 -11.32 1 97.5 56 SER B O 1
ATOM 1127 N N . VAL B 1 57 ? -4.273 -15 -13.234 1 97.44 57 VAL B N 1
ATOM 1128 C CA . VAL B 1 57 ? -5.484 -15.305 -13.984 1 97.44 57 VAL B CA 1
ATOM 1129 C C . VAL B 1 57 ? -6 -16.688 -13.578 1 97.44 57 VAL B C 1
ATOM 1131 O O . VAL B 1 57 ? -7.16 -17.031 -13.836 1 97.44 57 VAL B O 1
ATOM 1134 N N . HIS B 1 58 ? -5.254 -17.438 -12.898 1 98.19 58 HIS B N 1
ATOM 1135 C CA . HIS B 1 58 ? -5.617 -18.812 -12.547 1 98.19 58 HIS B CA 1
ATOM 1136 C C . HIS B 1 58 ? -6.219 -18.875 -11.141 1 98.19 58 HIS B C 1
ATOM 1138 O O . HIS B 1 58 ? -6.492 -19.953 -10.633 1 98.19 58 HIS B O 1
ATOM 1144 N N . PHE B 1 59 ? -6.352 -17.672 -10.555 1 98.12 59 PHE B N 1
ATOM 1145 C CA . PHE B 1 59 ? -6.992 -17.562 -9.25 1 98.12 59 PHE B CA 1
ATOM 1146 C C . PHE B 1 59 ? -8.312 -16.812 -9.359 1 98.12 59 PHE B C 1
ATOM 1148 O O . PHE B 1 59 ? -8.469 -15.938 -10.219 1 98.12 59 PHE B O 1
ATOM 1155 N N . ASN B 1 60 ? -9.211 -17.172 -8.453 1 97.25 60 ASN B N 1
ATOM 1156 C CA . ASN B 1 60 ? -10.398 -16.359 -8.281 1 97.25 60 ASN B CA 1
ATOM 1157 C C . ASN B 1 60 ? -10.062 -15.016 -7.625 1 97.25 60 ASN B C 1
ATOM 1159 O O . ASN B 1 60 ? -9.102 -14.922 -6.863 1 97.25 60 ASN B O 1
ATOM 1163 N N . GLU B 1 61 ? -10.984 -14.094 -7.938 1 93.94 61 GLU B N 1
ATOM 1164 C CA . GLU B 1 61 ? -10.742 -12.758 -7.402 1 93.94 61 GLU B CA 1
ATOM 1165 C C . GLU B 1 61 ? -10.727 -12.766 -5.875 1 93.94 61 GLU B C 1
ATOM 1167 O O . GLU B 1 61 ? -10.008 -11.984 -5.25 1 93.94 61 GLU B O 1
ATOM 1172 N N . ASP B 1 62 ? -11.414 -13.766 -5.273 1 95 62 ASP B N 1
ATOM 1173 C CA . ASP B 1 62 ? -11.516 -13.805 -3.82 1 95 62 ASP B CA 1
ATOM 1174 C C . ASP B 1 62 ? -10.234 -14.352 -3.191 1 95 62 ASP B C 1
ATOM 1176 O O . ASP B 1 62 ? -10.078 -14.328 -1.969 1 95 62 ASP B O 1
ATOM 1180 N N . CYS B 1 63 ? -9.391 -14.758 -4.039 1 96.75 63 CYS B N 1
ATOM 1181 C CA . CYS B 1 63 ? -8.109 -15.25 -3.535 1 96.75 63 CYS B CA 1
ATOM 1182 C C . CYS B 1 63 ? -7.16 -14.102 -3.24 1 96.75 63 CYS B C 1
ATOM 1184 O O . CYS B 1 63 ? -6.098 -14.305 -2.646 1 96.75 63 CYS B O 1
ATOM 1186 N N . PHE B 1 64 ? -7.551 -12.938 -3.66 1 94.5 64 PHE B N 1
ATOM 1187 C CA . PHE B 1 64 ? -6.645 -11.805 -3.51 1 94.5 64 PHE B CA 1
ATOM 1188 C C . PHE B 1 64 ? -7.145 -10.852 -2.43 1 94.5 64 PHE B C 1
ATOM 1190 O O . PHE B 1 64 ? -8.352 -10.664 -2.27 1 94.5 64 PHE B O 1
ATOM 1197 N N . ASP B 1 65 ? -6.125 -10.344 -1.657 1 87.31 65 ASP B N 1
ATOM 1198 C CA . ASP B 1 65 ? -6.379 -9.258 -0.721 1 87.31 65 ASP B CA 1
ATOM 1199 C C . ASP B 1 65 ? -5.91 -7.922 -1.291 1 87.31 65 ASP B C 1
ATOM 1201 O O . ASP B 1 65 ? -4.906 -7.863 -2.004 1 87.31 65 ASP B O 1
ATOM 1205 N N . SER B 1 66 ? -6.805 -7.066 -1.265 1 78.31 66 SER B N 1
ATOM 1206 C CA . SER B 1 66 ? -6.406 -5.723 -1.666 1 78.31 66 SER B CA 1
ATOM 1207 C C . SER B 1 66 ? -5.902 -4.914 -0.473 1 78.31 66 SER B C 1
ATOM 1209 O O . SER B 1 66 ? -6.492 -4.965 0.608 1 78.31 66 SER B O 1
ATOM 1211 N N . ARG B 1 67 ? -4.641 -4.535 -0.587 1 70.19 67 ARG B N 1
ATOM 1212 C CA . ARG B 1 67 ? -4.18 -3.617 0.448 1 70.19 67 ARG B CA 1
ATOM 1213 C C . ARG B 1 67 ? -4.73 -2.213 0.219 1 70.19 67 ARG B C 1
ATOM 1215 O O . ARG B 1 67 ? -4.902 -1.786 -0.925 1 70.19 67 ARG B O 1
ATOM 1222 N N . PRO B 1 68 ? -5.383 -1.773 1.369 1 65.12 68 PRO B N 1
ATOM 1223 C CA . PRO B 1 68 ? -5.996 -0.449 1.246 1 65.12 68 PRO B CA 1
ATOM 1224 C C . PRO B 1 68 ? -5.035 0.594 0.676 1 65.12 68 PRO B C 1
ATOM 1226 O O . PRO B 1 68 ? -3.828 0.527 0.919 1 65.12 68 PRO B O 1
ATOM 1229 N N . MET B 1 69 ? -5.488 1.174 -0.37 1 67.19 69 MET B N 1
ATOM 1230 C CA . MET B 1 69 ? -4.805 2.369 -0.86 1 67.19 69 MET B CA 1
ATOM 123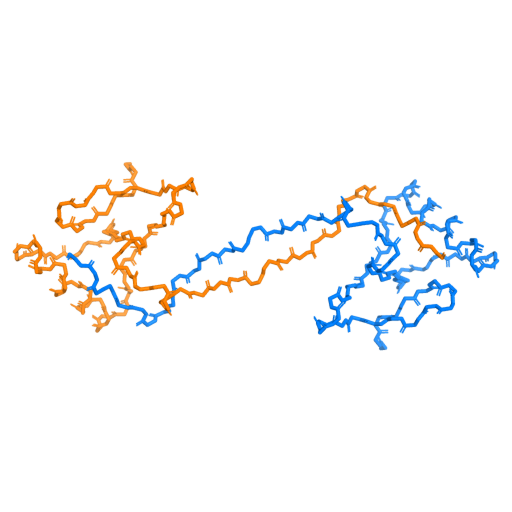1 C C . MET B 1 69 ? -4.547 3.352 0.277 1 67.19 69 MET B C 1
ATOM 1233 O O . MET B 1 69 ? -5.426 3.596 1.104 1 67.19 69 MET B O 1
ATOM 1237 N N . LYS B 1 70 ? -3.184 3.434 0.604 1 74.12 70 LYS B N 1
ATOM 1238 C CA . LYS B 1 70 ? -2.9 4.445 1.616 1 74.12 70 LYS B CA 1
ATOM 1239 C C . LYS B 1 70 ? -2.809 5.836 0.991 1 74.12 70 LYS B C 1
ATOM 1241 O O . LYS B 1 70 ? -2.209 6.004 -0.073 1 74.12 70 LYS B O 1
ATOM 1246 N N . ARG B 1 71 ? -3.705 6.684 1.44 1 81.06 71 ARG B N 1
ATOM 1247 C CA . ARG B 1 71 ? -3.67 8.094 1.064 1 81.06 71 ARG B CA 1
ATOM 1248 C C . ARG B 1 71 ? -2.584 8.836 1.833 1 81.06 71 ARG B C 1
ATOM 1250 O O . ARG B 1 71 ? -2.551 8.805 3.064 1 81.06 71 ARG B O 1
ATOM 1257 N N . VAL B 1 72 ? -1.578 9.328 0.998 1 89.94 72 VAL B N 1
ATOM 1258 C CA . VAL B 1 72 ? -0.48 10.039 1.646 1 89.94 72 VAL B CA 1
ATOM 1259 C C . VAL B 1 72 ? -0.439 11.484 1.158 1 89.94 72 VAL B C 1
ATOM 1261 O O . VAL B 1 72 ? -0.709 11.758 -0.014 1 89.94 72 VAL B O 1
ATOM 1264 N N . LEU B 1 73 ? -0.112 12.398 2.057 1 94.88 73 LEU B N 1
ATOM 1265 C CA . LEU B 1 73 ? 0.041 13.812 1.731 1 94.88 73 LEU B CA 1
ATOM 1266 C C . LEU B 1 73 ? 1.318 14.047 0.934 1 94.88 73 LEU B C 1
ATOM 1268 O O . LEU B 1 73 ? 2.385 13.555 1.298 1 94.88 73 LEU B O 1
ATOM 1272 N N . LYS B 1 74 ? 1.228 14.797 -0.224 1 95.44 74 LYS B N 1
ATOM 1273 C CA . LYS B 1 74 ? 2.402 15.141 -1.018 1 95.44 74 LYS B CA 1
ATOM 1274 C C . LYS B 1 74 ? 3.379 16 -0.212 1 95.44 74 LYS B C 1
ATOM 1276 O O . LYS B 1 74 ? 2.965 16.781 0.65 1 95.44 74 LYS B O 1
ATOM 1281 N N . PRO B 1 75 ? 4.629 15.922 -0.512 1 94.38 75 PRO B N 1
ATOM 1282 C CA . PRO B 1 75 ? 5.648 16.641 0.262 1 94.38 75 PRO B CA 1
ATOM 1283 C C . PRO B 1 75 ? 5.527 18.156 0.141 1 94.38 75 PRO B C 1
ATOM 1285 O O . PRO B 1 75 ? 5.945 18.875 1.042 1 94.38 75 PRO B O 1
ATOM 1288 N N . ASP B 1 76 ? 4.949 18.625 -0.926 1 96.44 76 ASP B N 1
ATOM 1289 C CA . ASP B 1 76 ? 4.871 20.062 -1.125 1 96.44 76 ASP B CA 1
ATOM 1290 C C . ASP B 1 76 ? 3.453 20.578 -0.88 1 96.44 76 ASP B C 1
ATOM 1292 O O . ASP B 1 76 ? 3.131 21.719 -1.229 1 96.44 76 ASP B O 1
ATOM 1296 N N . ALA B 1 77 ? 2.674 19.672 -0.387 1 98.19 77 ALA B N 1
ATOM 1297 C CA . ALA B 1 77 ? 1.28 20.062 -0.17 1 98.19 77 ALA B CA 1
ATOM 1298 C C . ALA B 1 77 ? 1.179 21.203 0.822 1 98.19 77 ALA B C 1
ATOM 1300 O O . ALA B 1 77 ? 1.981 21.312 1.753 1 98.19 77 ALA B O 1
ATOM 1301 N N . VAL B 1 78 ? 0.141 22.125 0.604 1 98.38 78 VAL B N 1
ATOM 1302 C CA . VAL B 1 78 ? -0.163 23.25 1.479 1 98.38 78 VAL B CA 1
ATOM 1303 C C . VAL B 1 78 ? -1.653 23.266 1.81 1 98.38 78 VAL B C 1
ATOM 1305 O O . VAL B 1 78 ? -2.496 23.188 0.912 1 98.38 78 VAL B O 1
ATOM 1308 N N . PRO B 1 79 ? -1.945 23.266 3.168 1 98.12 79 PRO B N 1
ATOM 1309 C CA . PRO B 1 79 ? -3.369 23.391 3.482 1 98.12 79 PRO B CA 1
ATOM 1310 C C . PRO B 1 79 ? -3.943 24.734 3.051 1 98.12 79 PRO B C 1
ATOM 1312 O O . PRO B 1 79 ? -3.342 25.781 3.314 1 98.12 79 PRO B O 1
ATOM 1315 N N . THR B 1 80 ? -5.121 24.734 2.361 1 97.94 80 THR B N 1
ATOM 1316 C CA . THR B 1 80 ? -5.691 25.984 1.867 1 97.94 80 THR B CA 1
ATOM 1317 C C . THR B 1 80 ? -7.172 26.078 2.221 1 97.94 80 THR B C 1
ATOM 1319 O O . THR B 1 80 ? -7.82 27.078 1.93 1 97.94 80 THR B O 1
ATOM 1322 N N . ILE B 1 81 ? -7.688 25.125 2.885 1 97.06 81 ILE B N 1
ATOM 1323 C CA . ILE B 1 81 ? -9.109 25.109 3.225 1 97.06 81 ILE B CA 1
ATOM 1324 C C . ILE B 1 81 ? -9.281 25.375 4.719 1 97.06 81 ILE B C 1
ATOM 1326 O O . ILE B 1 81 ? -8.844 24.578 5.555 1 97.06 81 ILE B O 1
ATOM 1330 N N . PHE B 1 82 ? -9.969 26.562 4.988 1 94.19 82 PHE B N 1
ATOM 1331 C CA . PHE B 1 82 ? -10.133 26.922 6.391 1 94.19 82 PHE B CA 1
ATOM 1332 C C . PHE B 1 82 ? -11.523 27.469 6.648 1 94.19 82 PHE B C 1
ATOM 1334 O O . PHE B 1 82 ? -12.156 28.031 5.746 1 94.19 82 PHE B O 1
#

Sequence (164 aa):
MPKRCVVGGCSNEKDEDLNISIHLFPTEPKLRRIWEKNVQNTRVDWSATKWSNICSVHFNEDCFDSRPMKRVLKPDAVPTIFMPKRCVVGGCSNEKDEDLNISIHLFPTEPKLRRIWEKNVQNTRVDWSATKWSNICSVHFNEDCFDSRPMKRVLKPDAVPTIF

Nearest PDB structures (foldseek):
  2l1g-assembly1_A  TM=7.569E-01  e=3.327E-04  Homo sapiens
  2l1g-assembly1_A  TM=7.569E-01  e=3.387E-04  Homo sapiens

Secondary structure (DSSP, 8-state):
---BB-STT---B-BTTTTB-EEEPPSSHHHHHHHHHHHHTTSTT----TT-EEEGGGS-GGGEEEPP--EEE-TT------/---BB-STT---B-BTTTTB-EEEPPSSHHHHHHHHHHHHTTSTT----TT-EEEGGGS-GGGEEEPP--EEE-TT------

Organism: Lottia gigantea (NCBI:txid225164)

Foldseek 3Di:
DFQFAPAAPGGDGDDVVVPKDKDFADPPVVRNVVVQVVSCVRPPPDHDDRRHIHMPVPDDPVVDDDDPDDDDDDPPDDDDDD/DFQFADAAPGGDGDDVVVPKDKDFADPPVVSNVVVQVVSCVRPPPDHDDRRHIHMCVVDDPVVDDDDPDDDDDDPPDDDDDD

Radius of gyration: 24.32 Å; Cα contacts (8 Å, |Δi|>4): 266; chains: 2; bounding box: 29×70×46 Å